Protein AF-A0A7S2JI01-F1 (afdb_monomer)

Secondary structure (DSSP, 8-state):
---------THHHHHHHHHHHH--SEEEEEEEEPPTT----S-EEEEEEEEEETTEEEEEEEEEEEEEETTEEEEEEEEE-HHHHTSBTTBSSPSPTTSHHHHHHHHHHTT-

Structure (mmCIF, N/CA/C/O backbone):
data_AF-A0A7S2JI01-F1
#
_entry.id   AF-A0A7S2JI01-F1
#
loop_
_atom_site.group_PDB
_atom_site.id
_atom_site.type_symbol
_atom_site.label_atom_id
_atom_site.label_alt_id
_atom_site.label_comp_id
_atom_site.label_asym_id
_atom_site.label_entity_id
_atom_site.label_seq_id
_atom_site.pdbx_PDB_ins_code
_atom_site.Cartn_x
_atom_site.Cartn_y
_atom_site.Cartn_z
_atom_site.occupancy
_atom_site.B_iso_or_equiv
_atom_site.auth_seq_id
_atom_site.auth_comp_id
_atom_site.auth_asym_id
_atom_site.auth_atom_id
_atom_site.pdbx_PDB_model_num
ATOM 1 N N . ASP A 1 1 ? -8.045 -4.067 -27.546 1.00 33.22 1 ASP A N 1
ATOM 2 C CA . ASP A 1 1 ? -6.600 -3.954 -27.319 1.00 33.22 1 ASP A CA 1
ATOM 3 C C . ASP A 1 1 ? -6.378 -3.472 -25.892 1.00 33.22 1 ASP A C 1
ATOM 5 O O . ASP A 1 1 ? -7.057 -2.543 -25.462 1.00 33.22 1 ASP A O 1
ATOM 9 N N . ASN A 1 2 ? -5.616 -4.236 -25.116 1.00 28.75 2 ASN A N 1
ATOM 10 C CA . ASN A 1 2 ? -5.699 -4.315 -23.655 1.00 28.75 2 ASN A CA 1
ATOM 11 C C . ASN A 1 2 ? -5.117 -3.075 -22.964 1.00 28.75 2 ASN A C 1
ATOM 13 O O . ASN A 1 2 ? -3.906 -2.953 -22.785 1.00 28.75 2 ASN A O 1
ATOM 17 N N . SER A 1 3 ? -5.992 -2.182 -22.500 1.00 29.72 3 SER A N 1
ATOM 18 C CA . SER A 1 3 ? -5.621 -1.085 -21.611 1.00 29.72 3 SER A CA 1
ATOM 19 C C . SER A 1 3 ? -5.123 -1.657 -20.278 1.00 29.72 3 SER A C 1
ATOM 21 O O . SER A 1 3 ? -5.931 -2.000 -19.410 1.00 29.72 3 SER A O 1
ATOM 23 N N . LYS A 1 4 ? -3.800 -1.762 -20.100 1.00 37.03 4 LYS A N 1
ATOM 24 C CA . LYS A 1 4 ? -3.172 -1.921 -18.781 1.00 37.03 4 LYS A CA 1
ATOM 25 C C . LYS A 1 4 ? -3.712 -0.805 -17.883 1.00 37.03 4 LYS A C 1
ATOM 27 O O . LYS A 1 4 ? -3.371 0.363 -18.060 1.00 37.03 4 LYS A O 1
ATOM 32 N N . LYS A 1 5 ? -4.623 -1.140 -16.966 1.00 38.56 5 LYS A N 1
ATOM 33 C CA . LYS A 1 5 ? -5.126 -0.205 -15.958 1.00 38.56 5 LYS A CA 1
ATOM 34 C C . LYS A 1 5 ? -3.962 0.115 -15.032 1.00 38.56 5 LYS A C 1
ATOM 36 O O . LYS A 1 5 ? -3.688 -0.629 -14.100 1.00 38.56 5 LYS A O 1
ATOM 41 N N . TYR A 1 6 ? -3.281 1.224 -15.296 1.00 45.19 6 TYR A N 1
ATOM 42 C CA . TYR A 1 6 ? -2.318 1.785 -14.363 1.00 45.19 6 TYR A CA 1
ATOM 43 C C . TYR A 1 6 ? -2.980 1.911 -12.986 1.00 45.19 6 TY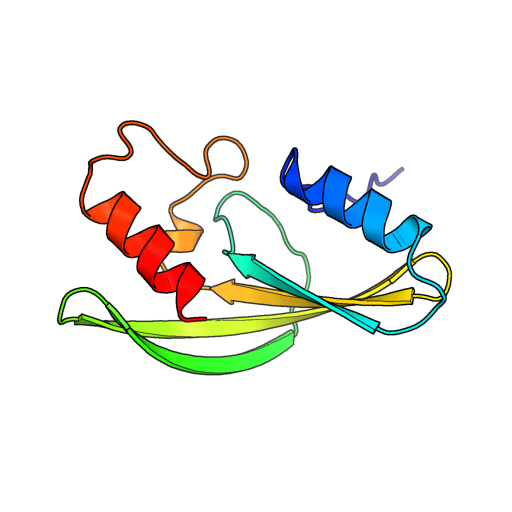R A C 1
ATOM 45 O O . TYR A 1 6 ? -4.120 2.386 -12.857 1.00 45.19 6 TYR A O 1
ATOM 53 N N . ILE A 1 7 ? -2.265 1.482 -11.948 1.00 52.47 7 ILE A N 1
ATOM 54 C CA . ILE A 1 7 ? -2.638 1.664 -10.545 1.00 52.47 7 ILE A CA 1
ATOM 55 C C . ILE A 1 7 ? -2.453 3.156 -10.212 1.00 52.47 7 ILE A C 1
ATOM 57 O O . ILE A 1 7 ? -1.589 3.561 -9.457 1.00 52.47 7 ILE A O 1
ATOM 61 N N . SER A 1 8 ? -3.243 4.022 -10.845 1.00 48.69 8 SER A N 1
ATOM 62 C CA . SER A 1 8 ? -3.288 5.451 -10.549 1.00 48.69 8 SER A CA 1
ATOM 63 C C . SER A 1 8 ? -4.317 5.661 -9.444 1.00 48.69 8 SER A C 1
ATOM 65 O O . SER A 1 8 ? -5.526 5.617 -9.697 1.00 48.69 8 SER A O 1
ATOM 67 N N . ALA A 1 9 ? -3.855 5.808 -8.204 1.00 50.66 9 ALA A N 1
ATOM 68 C CA . ALA A 1 9 ? -4.678 6.104 -7.031 1.00 50.66 9 ALA A CA 1
ATOM 69 C C . ALA A 1 9 ? -5.003 7.613 -6.937 1.00 50.66 9 ALA A C 1
ATOM 71 O O . ALA A 1 9 ? -4.711 8.282 -5.947 1.00 50.66 9 ALA A O 1
ATOM 72 N N . GLY A 1 10 ? -5.584 8.189 -7.995 1.00 60.22 10 GLY A N 1
ATOM 73 C CA . GLY A 1 10 ? -6.041 9.583 -7.989 1.00 60.22 10 GLY A CA 1
ATOM 74 C C . GLY A 1 10 ? -4.898 10.608 -7.921 1.00 60.22 10 GLY A C 1
ATOM 75 O O . GLY A 1 10 ? -3.970 10.555 -8.724 1.00 60.22 10 GLY A O 1
ATOM 76 N N . GLY A 1 11 ? -4.981 11.576 -6.998 1.00 56.81 11 GLY A N 1
ATOM 77 C CA . GLY A 1 11 ? -4.017 12.684 -6.886 1.00 56.81 11 GLY A CA 1
ATOM 78 C C . GLY A 1 11 ? -2.574 12.238 -6.626 1.00 56.81 11 GLY A C 1
ATOM 79 O O . GLY A 1 11 ? -1.657 12.827 -7.188 1.00 56.81 11 GLY A O 1
ATOM 80 N N . LEU A 1 12 ? -2.379 11.155 -5.868 1.00 65.38 12 LEU A N 1
ATOM 81 C CA . LEU A 1 12 ? -1.054 10.572 -5.625 1.00 65.38 12 LEU A CA 1
ATOM 82 C C . LEU A 1 12 ? -0.441 9.990 -6.901 1.00 65.38 12 LEU A C 1
ATOM 84 O O . LEU A 1 12 ? 0.739 10.199 -7.142 1.00 65.38 12 LEU A O 1
ATOM 88 N N . GLY A 1 13 ? -1.248 9.360 -7.763 1.00 66.06 13 GLY A N 1
ATOM 89 C CA . GLY A 1 13 ? -0.773 8.881 -9.064 1.00 66.06 13 GLY A CA 1
ATOM 90 C C . GLY A 1 13 ? -0.286 10.020 -9.964 1.00 66.06 13 GLY A C 1
ATOM 91 O O . GLY A 1 13 ? 0.695 9.864 -10.672 1.00 66.06 13 GLY A O 1
ATOM 92 N N . LYS A 1 14 ? -0.908 11.205 -9.885 1.00 69.69 14 LYS A N 1
ATOM 93 C CA . LYS A 1 14 ? -0.445 12.383 -10.639 1.00 69.69 14 LYS A CA 1
ATOM 94 C C . LYS A 1 14 ? 0.875 12.947 -10.115 1.00 69.69 14 LYS A C 1
ATOM 96 O O . LYS A 1 14 ? 1.695 13.382 -10.918 1.00 69.69 14 LYS A O 1
ATOM 101 N N . VAL A 1 15 ? 1.056 12.968 -8.791 1.00 73.31 15 VAL A N 1
ATOM 102 C CA . VAL A 1 15 ? 2.325 13.371 -8.162 1.00 73.31 15 VAL A CA 1
ATOM 103 C C . VAL A 1 15 ? 3.415 12.381 -8.543 1.00 73.31 15 VAL A C 1
ATOM 105 O O . VAL A 1 15 ? 4.496 12.788 -8.941 1.00 73.31 15 VAL A O 1
ATOM 108 N N . GLU A 1 16 ? 3.104 11.091 -8.514 1.00 71.88 16 GLU A N 1
ATOM 109 C CA . GLU A 1 16 ? 4.010 10.041 -8.951 1.00 71.88 16 GLU A CA 1
ATOM 110 C C . GLU A 1 16 ? 4.414 10.199 -10.427 1.00 71.88 16 GLU A C 1
ATOM 112 O O . GLU A 1 16 ? 5.600 10.224 -10.743 1.00 71.88 16 GLU A O 1
ATOM 117 N N . ASP A 1 17 ? 3.446 10.407 -11.325 1.00 73.38 17 ASP A N 1
ATOM 118 C CA . ASP A 1 17 ? 3.690 10.657 -12.751 1.00 73.38 17 ASP A CA 1
ATOM 119 C C . ASP A 1 17 ? 4.511 11.936 -12.987 1.00 73.38 17 ASP A C 1
ATOM 121 O O . ASP A 1 17 ? 5.208 12.067 -13.996 1.00 73.38 17 ASP A O 1
ATOM 125 N N . GLN A 1 18 ? 4.394 12.930 -12.104 1.00 77.50 18 GLN A N 1
ATOM 126 C CA . GLN A 1 18 ? 5.227 14.130 -12.142 1.00 77.50 18 GLN A CA 1
ATOM 127 C C . GLN A 1 18 ? 6.648 13.82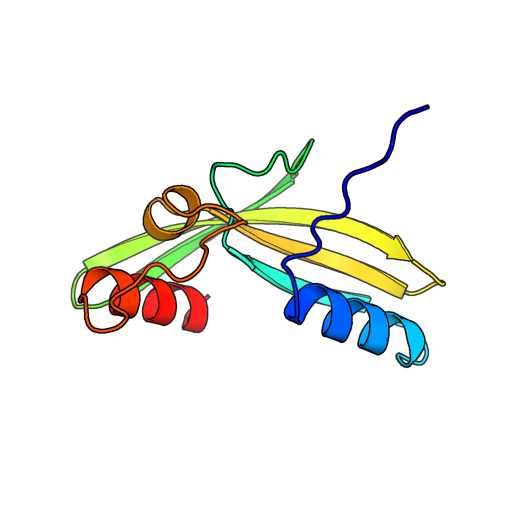6 -11.659 1.00 77.50 18 GLN A C 1
ATOM 129 O O . GLN A 1 18 ? 7.599 14.169 -12.357 1.00 77.50 18 GLN A O 1
ATOM 134 N N . MET A 1 19 ? 6.800 13.121 -10.534 1.00 77.12 19 MET A N 1
ATOM 135 C CA . MET A 1 19 ? 8.106 12.698 -10.028 1.00 77.12 19 MET A CA 1
ATOM 136 C C . MET A 1 19 ? 8.842 11.862 -11.073 1.00 77.12 19 MET A C 1
ATOM 138 O O . MET A 1 19 ? 9.991 12.149 -11.364 1.00 77.12 19 MET A O 1
ATOM 142 N N . LEU A 1 20 ? 8.174 10.914 -11.732 1.00 73.44 20 LEU A N 1
ATOM 143 C CA . LEU A 1 20 ? 8.758 10.114 -12.814 1.00 73.44 20 LEU A CA 1
ATOM 144 C C . LEU A 1 20 ? 9.175 10.936 -14.046 1.00 73.44 20 LEU A C 1
ATOM 146 O O . LEU A 1 20 ? 10.006 10.484 -14.825 1.00 73.44 20 LEU A O 1
ATOM 150 N N . ARG A 1 21 ? 8.604 12.123 -14.273 1.00 74.62 21 ARG A N 1
ATOM 151 C CA . ARG A 1 21 ? 9.012 13.005 -15.381 1.00 74.62 21 ARG A CA 1
ATOM 152 C C . ARG A 1 21 ? 10.187 13.903 -15.019 1.00 74.62 21 ARG A C 1
ATOM 154 O O . ARG A 1 21 ? 10.982 14.230 -15.892 1.00 74.62 21 ARG A O 1
ATOM 161 N N . GLU A 1 22 ? 10.266 14.315 -13.760 1.00 80.62 22 GLU A N 1
ATOM 162 C CA . GLU A 1 22 ? 11.283 15.248 -13.270 1.00 80.62 22 GLU A CA 1
ATOM 163 C C . GLU A 1 22 ? 12.497 14.533 -12.653 1.00 80.62 22 GLU A C 1
ATOM 165 O O . GLU A 1 22 ? 13.544 15.154 -12.475 1.00 80.62 22 GLU A O 1
ATOM 170 N N . HIS A 1 23 ? 12.392 13.236 -12.337 1.00 73.25 23 HIS A N 1
ATOM 171 C CA . HIS A 1 23 ? 13.475 12.498 -11.696 1.00 73.25 23 HIS A CA 1
ATOM 172 C C . HIS A 1 23 ? 14.626 12.245 -12.686 1.00 73.25 23 HIS A C 1
ATOM 174 O O . HIS A 1 23 ? 14.417 11.637 -13.738 1.00 73.25 23 HIS A O 1
ATOM 180 N N . PRO A 1 24 ? 15.864 12.641 -12.354 1.00 61.84 24 PRO A N 1
ATOM 181 C CA . PRO A 1 24 ? 16.973 12.719 -13.304 1.00 61.84 24 PRO A CA 1
ATOM 182 C C . PRO A 1 24 ? 17.647 11.370 -13.638 1.00 61.84 24 PRO A C 1
ATOM 184 O O . PRO A 1 24 ? 18.816 11.390 -13.994 1.00 61.84 24 PRO A O 1
ATOM 187 N N . GLN A 1 25 ? 16.924 10.235 -13.594 1.00 74.94 25 GLN A N 1
ATOM 188 C CA . GLN A 1 25 ? 17.375 8.816 -13.586 1.00 74.94 25 GLN A CA 1
ATOM 189 C C . GLN A 1 25 ? 17.438 8.196 -12.176 1.00 74.94 25 GLN A C 1
ATOM 191 O O . GLN A 1 25 ? 17.654 8.900 -11.190 1.00 74.94 25 GLN A O 1
ATOM 196 N N . GLY A 1 26 ? 17.216 6.878 -12.071 1.00 81.38 26 GLY A N 1
ATOM 197 C CA . GLY A 1 26 ? 17.342 6.120 -10.817 1.00 81.38 26 GLY A CA 1
ATOM 198 C C . GLY A 1 26 ? 16.218 5.114 -10.556 1.00 81.38 26 GLY A C 1
ATOM 199 O O . GLY A 1 26 ? 15.519 4.684 -11.474 1.00 81.38 26 GLY A O 1
ATOM 200 N N . THR A 1 27 ? 16.059 4.746 -9.283 1.00 85.75 27 THR A N 1
ATOM 201 C CA . THR A 1 27 ? 14.987 3.863 -8.803 1.00 85.75 27 THR A CA 1
ATOM 202 C C . THR A 1 27 ? 14.011 4.654 -7.935 1.00 85.75 27 THR A C 1
ATOM 204 O O . THR A 1 27 ? 14.412 5.214 -6.917 1.00 85.75 27 THR A O 1
ATOM 207 N N . LEU A 1 28 ? 12.732 4.665 -8.308 1.00 85.62 28 LEU A N 1
ATOM 208 C CA . LEU A 1 28 ? 11.629 5.177 -7.502 1.00 85.62 28 LEU A CA 1
ATOM 209 C C . LEU A 1 28 ? 10.941 4.012 -6.779 1.00 85.62 28 LEU A C 1
ATOM 211 O O . LEU A 1 28 ? 10.304 3.167 -7.406 1.00 85.62 28 LEU A O 1
ATOM 215 N N . SER A 1 29 ? 11.060 3.995 -5.456 1.00 88.44 29 SER A N 1
ATOM 216 C CA . SER A 1 29 ? 10.431 3.006 -4.576 1.00 88.44 29 SER A CA 1
ATOM 217 C C . SER A 1 29 ? 9.178 3.589 -3.928 1.00 88.44 29 SER A C 1
ATOM 219 O O . SER A 1 29 ? 9.232 4.681 -3.366 1.00 88.44 29 SER A O 1
ATOM 221 N N . LEU A 1 30 ? 8.055 2.872 -3.991 1.00 87.81 30 LEU A N 1
ATOM 222 C CA . LEU A 1 30 ? 6.749 3.350 -3.532 1.00 87.81 30 LEU A CA 1
ATOM 223 C C . LEU A 1 30 ? 6.067 2.298 -2.664 1.00 87.81 30 LEU A C 1
ATOM 225 O O . LEU A 1 30 ? 5.840 1.182 -3.121 1.00 87.81 30 LEU A O 1
ATOM 229 N N . ALA A 1 31 ? 5.693 2.664 -1.440 1.00 90.75 31 ALA A N 1
ATOM 230 C CA . ALA A 1 31 ? 4.881 1.823 -0.565 1.00 90.75 31 ALA A CA 1
ATOM 231 C C . ALA A 1 31 ? 3.399 2.209 -0.676 1.00 90.75 31 ALA A C 1
ATOM 233 O O . ALA A 1 31 ? 3.045 3.384 -0.547 1.00 90.75 31 ALA A O 1
ATOM 234 N N . HIS A 1 32 ? 2.523 1.234 -0.922 1.00 91.06 32 HIS A N 1
ATOM 235 C CA . HIS A 1 32 ? 1.106 1.492 -1.178 1.00 91.06 32 HIS A CA 1
ATOM 236 C C . HIS A 1 32 ? 0.190 0.416 -0.567 1.00 91.06 32 HIS A C 1
ATOM 238 O O . HIS A 1 32 ? 0.412 -0.772 -0.805 1.00 91.06 32 HIS A O 1
ATOM 244 N N . PRO A 1 33 ? -0.887 0.794 0.148 1.00 93.62 33 PRO A N 1
ATOM 245 C CA . PRO A 1 33 ? -1.882 -0.145 0.668 1.00 93.62 33 PRO A CA 1
ATOM 246 C C . PRO A 1 33 ? -2.600 -0.910 -0.448 1.00 93.62 33 PRO A C 1
ATOM 248 O O . PRO A 1 33 ? -3.073 -0.311 -1.412 1.00 93.62 33 PRO A O 1
ATOM 251 N N . MET A 1 34 ? -2.736 -2.227 -0.333 1.00 94.44 34 MET A N 1
ATOM 252 C CA . MET A 1 34 ? -3.541 -3.004 -1.275 1.00 94.44 34 MET A CA 1
ATOM 253 C C . MET A 1 34 ? -5.027 -2.753 -1.037 1.00 94.44 34 MET A C 1
ATOM 255 O O . MET A 1 34 ? -5.535 -3.001 0.052 1.00 94.44 34 MET A O 1
ATOM 259 N N . PHE A 1 35 ? -5.734 -2.292 -2.066 1.00 93.38 35 PHE A N 1
ATOM 260 C CA . PHE A 1 35 ? -7.190 -2.151 -2.038 1.00 93.38 35 PHE A CA 1
ATOM 261 C C . PHE A 1 35 ? -7.849 -3.405 -2.611 1.00 93.38 35 PHE A C 1
ATOM 263 O O . PHE A 1 35 ? -7.407 -3.923 -3.634 1.00 93.38 35 PHE A O 1
ATOM 270 N N . GLY A 1 36 ? -8.917 -3.890 -1.975 1.00 91.25 36 GLY A N 1
ATOM 271 C CA . GLY A 1 36 ? -9.517 -5.183 -2.324 1.00 91.25 36 GLY A CA 1
ATOM 272 C C . GLY A 1 36 ? -10.281 -5.200 -3.646 1.00 91.25 36 GLY A C 1
AT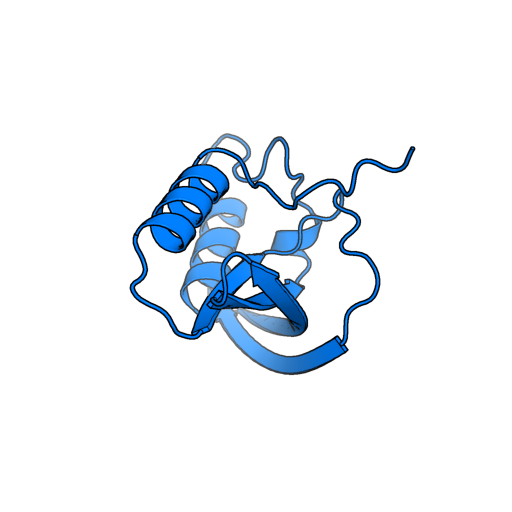OM 273 O O . GLY A 1 36 ? -10.614 -6.272 -4.138 1.00 91.25 36 GLY A O 1
ATOM 274 N N . ASP A 1 37 ? -10.564 -4.036 -4.238 1.00 91.50 37 ASP A N 1
ATOM 275 C CA . ASP A 1 37 ? -11.238 -3.906 -5.537 1.00 91.50 37 ASP A CA 1
ATOM 276 C C . ASP A 1 37 ? -10.271 -3.684 -6.716 1.00 91.50 37 ASP A C 1
ATOM 278 O O . ASP A 1 37 ? -10.712 -3.373 -7.829 1.00 91.50 37 ASP A O 1
ATOM 282 N N . VAL A 1 38 ? -8.961 -3.813 -6.487 1.00 88.94 38 VAL A N 1
ATOM 283 C CA . VAL A 1 38 ? -7.923 -3.625 -7.504 1.00 88.94 38 VAL A CA 1
ATOM 284 C C . VAL A 1 38 ? -7.274 -4.961 -7.840 1.00 88.94 38 VAL A C 1
ATOM 286 O O . VAL A 1 38 ? -6.769 -5.663 -6.971 1.00 88.94 38 VAL A O 1
ATOM 289 N N . ASP A 1 39 ? -7.251 -5.276 -9.131 1.00 90.00 39 ASP A N 1
ATOM 290 C CA . ASP A 1 39 ? -6.416 -6.343 -9.668 1.00 90.00 39 ASP A CA 1
ATOM 291 C C . ASP A 1 39 ? -4.999 -5.799 -9.890 1.00 90.00 39 ASP A C 1
ATOM 293 O O . ASP A 1 39 ? -4.785 -4.916 -10.728 1.00 90.00 39 ASP A O 1
ATOM 297 N N . TYR A 1 40 ? -4.057 -6.293 -9.091 1.00 86.81 40 TYR A N 1
ATOM 298 C CA . TYR A 1 40 ? -2.644 -5.924 -9.151 1.00 86.81 40 TYR A CA 1
ATOM 299 C C . TYR A 1 40 ? -1.838 -6.821 -10.106 1.00 86.81 40 TYR A C 1
ATOM 301 O O . TYR A 1 40 ? -0.665 -6.542 -10.344 1.00 86.81 40 TYR A O 1
ATOM 309 N N . GLY A 1 41 ? -2.454 -7.851 -10.697 1.00 87.94 41 GLY A N 1
ATOM 310 C CA . GLY A 1 41 ? -1.763 -8.834 -11.525 1.00 87.94 41 GLY A CA 1
ATOM 311 C C . GLY A 1 41 ? -0.881 -9.793 -10.708 1.00 87.94 41 GLY A C 1
ATOM 312 O O . GLY A 1 41 ? -1.123 -9.989 -9.516 1.00 87.94 41 GLY A O 1
ATOM 313 N N . PRO A 1 42 ? 0.112 -10.443 -11.344 1.00 88.38 42 PRO A N 1
ATOM 314 C CA . PRO A 1 42 ? 1.045 -11.322 -10.648 1.00 88.38 42 PRO A CA 1
ATOM 315 C C . PRO A 1 42 ? 1.957 -10.512 -9.722 1.00 88.38 42 PRO A C 1
ATOM 317 O O . PRO A 1 42 ? 2.502 -9.485 -10.125 1.00 88.38 42 PRO A O 1
ATOM 320 N N . LEU A 1 43 ? 2.113 -10.998 -8.494 1.00 90.81 43 LEU A N 1
ATOM 321 C CA . LEU A 1 43 ? 2.857 -10.345 -7.427 1.00 90.81 43 LEU A CA 1
ATOM 322 C C . LEU A 1 43 ? 3.906 -11.294 -6.857 1.00 90.81 43 LEU A C 1
ATOM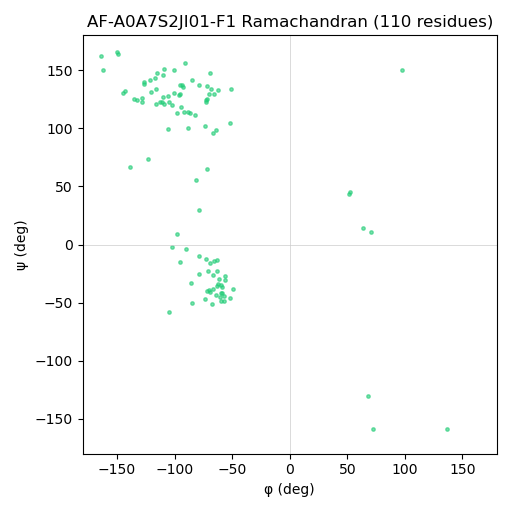 324 O O . LEU A 1 43 ? 3.599 -12.460 -6.608 1.00 90.81 43 LEU A O 1
ATOM 328 N N . ASP A 1 44 ? 5.099 -10.768 -6.597 1.00 95.25 44 ASP A N 1
ATOM 329 C CA . ASP A 1 44 ? 6.160 -11.502 -5.913 1.00 95.25 44 ASP A CA 1
ATOM 330 C C . ASP A 1 44 ? 6.086 -11.227 -4.408 1.00 95.25 44 ASP A C 1
ATOM 332 O O . ASP A 1 44 ? 5.910 -10.083 -3.986 1.00 95.25 44 ASP A O 1
ATOM 336 N N . GLU A 1 45 ? 6.213 -12.257 -3.573 1.00 96.44 45 GLU A N 1
ATOM 337 C CA . GLU A 1 45 ? 6.335 -12.064 -2.124 1.00 96.44 45 GLU A CA 1
ATOM 338 C C . GLU A 1 45 ? 7.698 -11.444 -1.799 1.00 96.44 45 GLU A C 1
ATOM 340 O O . GLU A 1 45 ? 8.736 -11.927 -2.252 1.00 96.44 45 GLU A O 1
ATOM 345 N N . PHE A 1 46 ? 7.697 -10.361 -1.018 1.00 96.75 46 PHE A N 1
ATOM 346 C CA . PHE A 1 46 ? 8.917 -9.657 -0.630 1.00 96.75 46 PHE A CA 1
ATOM 347 C C . PHE A 1 46 ? 9.293 -9.948 0.822 1.00 96.75 46 PHE A C 1
ATOM 349 O O . PHE A 1 46 ? 10.384 -10.449 1.089 1.00 96.75 46 PHE A O 1
ATOM 356 N N . MET A 1 47 ? 8.394 -9.644 1.762 1.00 97.25 47 MET A N 1
ATOM 357 C CA . MET A 1 47 ? 8.592 -9.924 3.184 1.00 97.25 47 MET A CA 1
ATOM 358 C C . MET A 1 47 ? 7.284 -9.836 3.967 1.00 97.25 47 MET A C 1
ATOM 360 O O . MET A 1 47 ? 6.354 -9.153 3.547 1.00 97.25 47 MET A O 1
ATOM 364 N N . ASP A 1 48 ? 7.280 -10.419 5.163 1.00 97.25 48 ASP A N 1
ATOM 365 C CA . ASP A 1 48 ? 6.221 -10.258 6.157 1.00 97.25 48 ASP A CA 1
ATOM 366 C C . ASP A 1 48 ? 6.805 -9.593 7.410 1.00 97.25 48 ASP A C 1
ATOM 368 O O . ASP A 1 48 ? 7.947 -9.865 7.793 1.00 97.25 48 ASP A O 1
ATOM 372 N N . PHE A 1 49 ? 6.033 -8.721 8.059 1.00 95.44 49 PHE A N 1
ATOM 373 C CA . PHE A 1 49 ? 6.442 -8.080 9.309 1.00 95.44 49 PHE A CA 1
ATOM 374 C C . PHE A 1 49 ? 5.256 -7.745 10.217 1.00 95.44 49 PHE A C 1
ATOM 376 O O . PHE A 1 49 ? 4.092 -7.790 9.814 1.00 95.44 49 PHE A O 1
ATOM 383 N N . GLU A 1 50 ? 5.566 -7.440 11.474 1.00 96.38 50 GLU A N 1
ATOM 384 C CA . GLU A 1 50 ? 4.588 -7.201 12.533 1.00 96.38 50 GLU A CA 1
ATOM 385 C C . GLU A 1 50 ? 4.692 -5.757 13.029 1.00 96.38 50 GLU A C 1
ATOM 387 O O . GLU A 1 50 ? 5.784 -5.247 13.281 1.00 96.38 50 GLU A O 1
ATOM 392 N N . ILE A 1 51 ? 3.545 -5.092 13.168 1.00 93.88 51 ILE A N 1
ATOM 393 C CA . ILE A 1 51 ? 3.438 -3.705 13.632 1.00 93.88 51 ILE A CA 1
ATOM 394 C C . ILE A 1 51 ? 2.455 -3.648 14.796 1.00 93.88 51 ILE A C 1
ATOM 396 O O . ILE A 1 51 ? 1.391 -4.262 14.748 1.00 93.88 51 ILE A O 1
ATOM 400 N N . PHE A 1 52 ? 2.761 -2.853 15.820 1.00 93.69 52 PHE A N 1
ATOM 401 C CA . PHE A 1 52 ? 1.817 -2.558 16.895 1.00 93.69 52 PHE A CA 1
ATOM 402 C C . PHE A 1 52 ? 1.048 -1.262 16.622 1.00 93.69 52 PHE A C 1
ATOM 404 O O . PHE A 1 52 ? 1.615 -0.173 16.558 1.00 93.69 52 PHE A O 1
ATOM 411 N N . VAL A 1 53 ? -0.276 -1.361 16.508 1.00 92.56 53 VAL A N 1
ATOM 412 C CA . VAL A 1 53 ? -1.179 -0.215 16.344 1.00 92.56 53 VAL A CA 1
ATOM 413 C C . VAL A 1 53 ? -2.280 -0.309 17.386 1.00 92.56 53 VAL A C 1
ATOM 415 O O . VAL A 1 53 ? -2.980 -1.313 17.468 1.00 92.56 53 VAL A O 1
ATOM 418 N N . ASP A 1 54 ? -2.461 0.754 18.175 1.00 90.69 54 ASP A N 1
ATOM 419 C CA . ASP A 1 54 ? -3.557 0.853 19.152 1.00 90.69 54 ASP A CA 1
ATOM 420 C C . ASP A 1 54 ? -3.628 -0.363 20.104 1.00 90.69 54 ASP A C 1
ATOM 422 O O . ASP A 1 54 ? -4.678 -0.971 20.317 1.00 90.69 54 ASP A O 1
ATOM 426 N N . GLY A 1 55 ? -2.459 -0.766 20.619 1.00 91.88 55 GLY A N 1
ATOM 427 C CA . GLY A 1 55 ? -2.311 -1.891 21.547 1.00 91.88 55 GLY A CA 1
ATOM 428 C C . GLY A 1 55 ? -2.527 -3.277 20.930 1.00 91.88 55 GLY A C 1
ATOM 429 O O . GLY A 1 55 ? -2.630 -4.252 21.673 1.00 91.88 55 GLY A O 1
ATOM 430 N N . LYS A 1 56 ? -2.613 -3.385 19.599 1.00 93.62 56 LYS A N 1
ATOM 431 C CA . LYS A 1 56 ? -2.782 -4.651 18.880 1.00 93.62 56 LYS A CA 1
ATOM 432 C C . LYS A 1 56 ? -1.647 -4.888 17.901 1.00 93.62 56 LYS A C 1
ATOM 434 O O . LYS A 1 56 ? -1.204 -3.960 17.231 1.00 93.62 56 LYS A O 1
ATOM 439 N N . GLU A 1 57 ? -1.224 -6.139 17.807 1.00 96.19 57 GLU A N 1
ATOM 440 C CA . GLU A 1 57 ? -0.287 -6.597 16.788 1.00 96.19 57 GLU A CA 1
ATOM 441 C C . GLU A 1 57 ? -1.016 -6.807 15.455 1.00 96.19 57 GLU A C 1
ATOM 443 O O . GLU A 1 57 ? -2.123 -7.353 15.408 1.00 96.19 57 GLU A O 1
ATOM 448 N N . HIS A 1 58 ? -0.388 -6.361 14.376 1.00 95.81 58 HIS A N 1
ATOM 449 C CA . HIS A 1 58 ? -0.883 -6.428 13.012 1.00 95.81 58 HIS A CA 1
ATOM 450 C C . HIS A 1 58 ? 0.186 -7.055 12.121 1.00 95.81 58 HIS A C 1
ATOM 452 O O . HIS A 1 58 ? 1.298 -6.538 12.037 1.00 95.81 58 HIS A O 1
ATOM 458 N N . LYS A 1 59 ? -0.161 -8.151 11.439 1.00 97.50 59 LYS A N 1
ATOM 459 C CA . LYS A 1 59 ? 0.736 -8.841 10.503 1.00 97.50 59 LYS A CA 1
ATOM 460 C C . LYS A 1 59 ? 0.521 -8.293 9.100 1.00 97.50 59 LYS A C 1
ATOM 462 O O . LYS A 1 59 ? -0.563 -8.462 8.544 1.00 97.50 59 LYS A O 1
ATOM 467 N N . VAL A 1 60 ? 1.528 -7.630 8.548 1.00 97.50 60 VAL A N 1
ATOM 468 C CA . VAL A 1 60 ? 1.486 -7.044 7.206 1.00 97.50 60 VAL A CA 1
ATOM 469 C C . VAL A 1 60 ? 2.333 -7.900 6.279 1.00 97.50 60 VAL A C 1
ATOM 471 O O . VAL A 1 60 ? 3.500 -8.166 6.567 1.00 97.50 60 VAL A O 1
ATOM 474 N N . LYS A 1 61 ? 1.740 -8.312 5.157 1.00 97.88 61 LYS A N 1
ATOM 475 C CA . LYS A 1 61 ? 2.475 -8.955 4.066 1.00 97.88 61 LYS A CA 1
ATOM 476 C C . LYS A 1 61 ? 2.846 -7.924 3.021 1.00 97.88 61 LYS A C 1
ATOM 478 O O . LYS A 1 61 ? 2.011 -7.094 2.663 1.00 97.88 61 LYS A O 1
ATOM 483 N N . VAL A 1 62 ? 4.066 -7.985 2.512 1.00 97.56 62 VAL A N 1
ATOM 484 C CA . VAL A 1 62 ? 4.549 -7.091 1.462 1.00 97.56 62 VAL A CA 1
ATOM 485 C C . VAL A 1 62 ? 4.770 -7.889 0.201 1.00 97.56 62 VAL A C 1
ATOM 487 O O . VAL A 1 62 ? 5.578 -8.817 0.162 1.00 97.56 62 VAL A O 1
ATOM 490 N N . TYR A 1 63 ? 4.084 -7.466 -0.848 1.00 96.88 63 TYR A N 1
ATOM 491 C CA . TYR A 1 63 ? 4.355 -7.919 -2.198 1.00 96.88 63 TYR A CA 1
ATOM 492 C C . TYR A 1 63 ? 5.177 -6.875 -2.938 1.00 96.88 63 TYR A C 1
ATOM 494 O O . TYR A 1 63 ? 5.043 -5.678 -2.677 1.00 96.88 63 TYR A O 1
ATOM 502 N N . THR A 1 64 ? 6.000 -7.315 -3.880 1.00 94.75 64 THR A N 1
ATOM 503 C CA . THR A 1 64 ? 6.751 -6.432 -4.761 1.00 94.75 64 THR A CA 1
ATOM 504 C C . THR A 1 64 ? 6.319 -6.576 -6.214 1.00 94.75 64 THR A C 1
ATOM 506 O O . THR A 1 64 ? 5.897 -7.643 -6.661 1.00 94.75 64 THR A O 1
ATOM 509 N N . MET A 1 65 ? 6.389 -5.466 -6.944 1.00 91.25 65 MET A N 1
ATOM 510 C CA . MET A 1 65 ? 6.227 -5.428 -8.392 1.00 91.25 65 MET A CA 1
ATOM 511 C C . MET A 1 65 ? 7.154 -4.363 -8.967 1.00 91.25 65 MET A C 1
ATOM 513 O O . MET A 1 65 ? 7.137 -3.206 -8.540 1.00 91.25 65 MET A O 1
ATOM 517 N N . GLU A 1 66 ? 7.917 -4.732 -9.989 1.00 90.44 66 GLU A N 1
ATOM 518 C CA . GLU A 1 66 ? 8.837 -3.822 -10.661 1.00 90.44 66 GLU A CA 1
ATOM 519 C C . GLU A 1 66 ? 8.357 -3.476 -12.073 1.00 90.44 66 GLU A C 1
ATOM 521 O O . GLU A 1 66 ? 7.757 -4.283 -12.783 1.00 90.44 66 GLU A O 1
ATOM 526 N N . SER A 1 67 ? 8.623 -2.247 -12.500 1.00 86.56 67 SER A N 1
ATOM 527 C CA . SER A 1 67 ? 8.421 -1.801 -13.879 1.00 86.56 67 SER A CA 1
ATOM 528 C C . SER A 1 67 ? 9.446 -0.733 -14.237 1.00 86.56 67 SER A C 1
ATOM 530 O O . SER A 1 67 ? 10.060 -0.145 -13.354 1.00 86.56 67 SER A O 1
ATOM 532 N N . GLU A 1 68 ? 9.630 -0.457 -15.521 1.00 85.81 68 GLU A N 1
ATOM 533 C CA . GLU A 1 68 ? 10.487 0.635 -15.978 1.00 85.81 68 GLU A CA 1
ATOM 534 C C . GLU A 1 68 ? 9.662 1.622 -16.803 1.00 85.81 68 GLU A C 1
ATOM 536 O O . GLU A 1 68 ? 8.901 1.226 -17.690 1.00 85.81 68 GLU A O 1
ATOM 541 N N . VAL A 1 69 ? 9.790 2.913 -16.493 1.00 81.56 69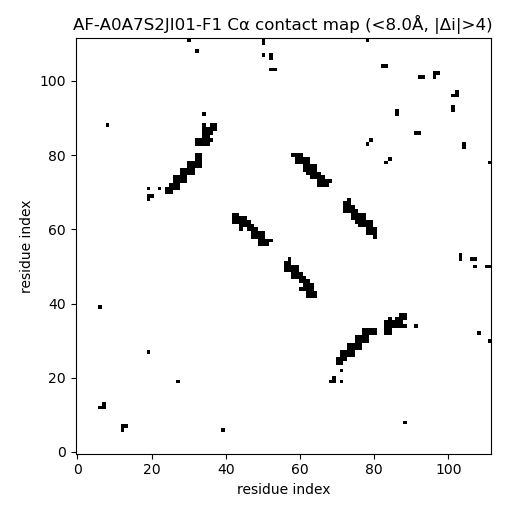 VAL A N 1
ATOM 542 C CA . VAL A 1 69 ? 9.151 4.006 -17.234 1.00 81.56 69 VAL A CA 1
ATOM 543 C C . VAL A 1 69 ? 10.187 5.105 -17.426 1.00 81.56 69 VAL A C 1
ATOM 545 O O . VAL A 1 69 ? 10.762 5.574 -16.453 1.00 81.56 69 VAL A O 1
ATOM 548 N N . ASN A 1 70 ? 10.434 5.524 -18.671 1.00 82.25 70 ASN A N 1
ATOM 549 C CA . ASN A 1 70 ? 11.404 6.580 -19.000 1.00 82.25 70 ASN A CA 1
ATOM 550 C C . ASN A 1 70 ? 12.803 6.364 -18.378 1.00 82.25 70 ASN A C 1
ATOM 552 O O . ASN A 1 70 ? 13.391 7.308 -17.860 1.00 82.25 70 ASN A O 1
ATOM 556 N N . GLN A 1 71 ? 13.336 5.134 -18.423 1.00 84.38 71 GLN A N 1
ATOM 557 C CA . GLN A 1 71 ? 14.638 4.760 -17.830 1.00 84.38 71 GLN A CA 1
ATOM 558 C C . GLN A 1 71 ? 14.703 4.893 -16.295 1.00 84.38 71 GLN A C 1
ATOM 560 O O . GLN A 1 71 ? 15.784 4.863 -15.707 1.00 84.38 71 GLN A O 1
ATOM 565 N N . ILE A 1 72 ? 13.554 5.038 -15.633 1.00 85.06 72 ILE A N 1
ATOM 566 C CA . ILE A 1 72 ? 13.438 5.023 -14.177 1.00 85.06 72 ILE A CA 1
ATOM 567 C C . ILE A 1 72 ? 12.848 3.680 -13.771 1.00 85.06 72 ILE A C 1
ATOM 569 O O . ILE A 1 72 ? 11.743 3.313 -14.190 1.00 85.06 72 ILE A O 1
ATOM 573 N N . LYS A 1 73 ? 13.583 2.954 -12.927 1.00 87.88 73 LYS A N 1
ATOM 574 C CA . LYS A 1 73 ? 13.092 1.725 -12.311 1.00 87.88 73 LYS A CA 1
ATOM 575 C C . LYS A 1 73 ? 12.051 2.098 -11.258 1.00 87.88 73 LYS A C 1
ATOM 577 O O . LYS A 1 73 ? 12.332 2.870 -10.352 1.00 87.88 73 LYS A O 1
ATOM 582 N N . ARG A 1 74 ? 10.850 1.552 -11.356 1.00 86.62 74 ARG A N 1
ATOM 583 C CA . ARG A 1 74 ? 9.742 1.753 -10.420 1.00 86.62 74 ARG A CA 1
ATOM 584 C C . ARG A 1 74 ? 9.526 0.463 -9.647 1.00 86.62 74 ARG A C 1
ATOM 586 O O . ARG A 1 74 ? 9.241 -0.564 -10.258 1.00 86.62 74 ARG A O 1
ATOM 593 N N . VAL A 1 75 ? 9.640 0.527 -8.327 1.00 90.50 75 VAL A N 1
ATOM 594 C CA . VAL A 1 75 ? 9.429 -0.610 -7.423 1.00 90.50 75 VAL A CA 1
ATOM 595 C C . VAL A 1 75 ? 8.232 -0.308 -6.533 1.00 90.50 75 VAL A C 1
ATOM 597 O O . VAL A 1 75 ? 8.222 0.692 -5.816 1.00 90.50 75 VAL A O 1
ATOM 600 N N . TRP A 1 76 ? 7.216 -1.161 -6.594 1.00 91.06 76 TRP A N 1
ATOM 601 C CA . TRP A 1 76 ? 6.056 -1.120 -5.710 1.00 91.06 76 TRP A CA 1
ATOM 602 C C . TRP A 1 76 ? 6.258 -2.065 -4.550 1.00 91.06 76 TRP A C 1
ATOM 604 O O . TRP A 1 76 ? 6.500 -3.238 -4.779 1.00 91.06 76 TRP A O 1
ATOM 614 N N . TYR A 1 77 ? 6.053 -1.571 -3.338 1.00 94.38 77 TYR A N 1
ATOM 615 C CA . TYR A 1 77 ? 5.866 -2.365 -2.134 1.00 94.38 77 TYR A CA 1
ATOM 616 C C . TYR A 1 77 ? 4.386 -2.296 -1.766 1.00 94.38 77 TYR A C 1
ATOM 618 O O . TYR A 1 77 ? 3.889 -1.297 -1.241 1.00 94.38 77 TYR A O 1
ATOM 626 N N . LEU A 1 78 ? 3.650 -3.339 -2.128 1.00 95.50 78 LEU A N 1
ATOM 627 C CA . LEU A 1 78 ? 2.217 -3.440 -1.918 1.00 95.50 78 LEU A CA 1
ATOM 628 C C . LEU A 1 78 ? 1.943 -4.054 -0.549 1.00 95.50 78 LEU A C 1
ATOM 630 O O . LEU A 1 78 ? 2.254 -5.217 -0.298 1.00 95.50 78 LEU A O 1
ATOM 634 N N . LEU A 1 79 ? 1.356 -3.251 0.333 1.00 96.12 79 LEU A N 1
ATOM 635 C CA . LEU A 1 79 ? 1.085 -3.609 1.719 1.00 96.12 79 LEU A CA 1
ATOM 636 C C . LEU A 1 79 ? -0.269 -4.320 1.803 1.00 96.12 79 LEU A C 1
ATOM 638 O O . LEU A 1 79 ? -1.312 -3.704 1.575 1.00 96.12 79 LEU A O 1
ATOM 642 N N . SER A 1 80 ? -0.270 -5.605 2.138 1.00 96.69 80 SER A N 1
ATOM 643 C CA . SER A 1 80 ? -1.471 -6.422 2.292 1.00 96.69 80 SER A CA 1
ATOM 644 C C . SER A 1 80 ? -1.808 -6.614 3.765 1.00 96.69 80 SER A C 1
ATOM 646 O O . SER A 1 80 ? -1.015 -7.144 4.546 1.00 96.69 80 SER A O 1
ATOM 648 N N . HIS A 1 81 ? -2.996 -6.152 4.142 1.00 96.50 81 HIS A N 1
ATOM 649 C CA . HIS A 1 81 ? -3.574 -6.294 5.472 1.00 96.50 81 HIS A CA 1
ATOM 650 C C . HIS A 1 81 ? -5.087 -6.043 5.375 1.00 96.50 81 HIS A C 1
ATOM 652 O O . HIS A 1 81 ? -5.511 -5.219 4.564 1.00 96.50 81 HIS A O 1
ATOM 658 N N . ASP A 1 82 ? -5.899 -6.670 6.230 1.00 94.69 82 ASP A N 1
ATOM 659 C CA . ASP A 1 82 ? -7.370 -6.561 6.194 1.00 94.69 82 ASP A CA 1
ATOM 660 C C . ASP A 1 82 ? -7.862 -5.106 6.190 1.00 94.69 82 ASP A C 1
ATOM 662 O O . ASP A 1 82 ? -8.668 -4.704 5.359 1.00 94.69 82 ASP A O 1
ATOM 666 N N . LEU A 1 83 ? -7.304 -4.260 7.064 1.00 92.62 83 LEU A N 1
ATOM 667 C CA . LEU A 1 83 ? -7.636 -2.827 7.099 1.00 92.62 83 LEU A CA 1
ATOM 668 C C . LEU A 1 83 ? -7.409 -2.099 5.760 1.00 92.62 83 LEU A C 1
ATOM 670 O O . LEU A 1 83 ? -8.065 -1.082 5.522 1.00 92.62 83 LEU A O 1
ATOM 674 N N . PHE A 1 84 ? -6.488 -2.580 4.920 1.00 94.31 84 PHE A N 1
ATOM 675 C CA . PHE A 1 84 ? -6.218 -2.043 3.587 1.00 94.31 84 PHE A CA 1
ATOM 676 C C . PHE A 1 84 ? -7.168 -2.645 2.547 1.00 94.31 84 PHE A C 1
ATOM 678 O O . PHE A 1 84 ? -7.837 -1.899 1.828 1.00 94.31 84 PHE A O 1
ATOM 685 N N . THR A 1 85 ? -7.297 -3.973 2.517 1.00 93.62 85 THR A N 1
ATOM 686 C CA . THR A 1 85 ? -8.064 -4.698 1.491 1.00 93.62 85 THR A CA 1
ATOM 687 C C . THR A 1 85 ? -9.574 -4.512 1.635 1.00 93.62 85 THR A C 1
ATOM 689 O O . THR A 1 85 ? -10.304 -4.577 0.652 1.00 93.62 85 THR A O 1
ATOM 692 N N . GLU A 1 86 ? -10.064 -4.162 2.822 1.00 92.00 86 GLU A N 1
ATOM 693 C CA . GLU A 1 86 ? -11.451 -3.733 3.036 1.00 92.00 86 GLU A CA 1
ATOM 694 C C . GLU A 1 86 ? -11.793 -2.396 2.348 1.00 92.00 86 GLU A C 1
ATOM 696 O O . GLU A 1 86 ? -12.967 -2.012 2.276 1.00 92.00 86 GLU A O 1
ATOM 701 N N . ARG A 1 87 ? -10.789 -1.635 1.889 1.00 88.75 87 ARG A N 1
ATOM 702 C CA . ARG A 1 87 ? -10.982 -0.367 1.176 1.00 88.75 87 ARG A CA 1
ATOM 703 C C . ARG A 1 87 ? -11.056 -0.586 -0.324 1.00 88.75 87 ARG A C 1
ATOM 705 O O . ARG A 1 87 ? -10.519 -1.542 -0.874 1.00 88.75 87 ARG A O 1
ATOM 712 N N . SER A 1 88 ? -11.702 0.375 -0.977 1.00 88.31 88 SER A N 1
ATOM 713 C CA . SER A 1 88 ? -11.782 0.441 -2.431 1.00 88.31 88 SER A CA 1
ATOM 714 C C . SER A 1 88 ? -10.940 1.593 -2.958 1.00 88.31 88 SER A C 1
ATOM 716 O O . SER A 1 88 ? -10.847 2.643 -2.320 1.00 88.31 88 SER A O 1
ATOM 718 N N . LYS A 1 89 ? -10.422 1.4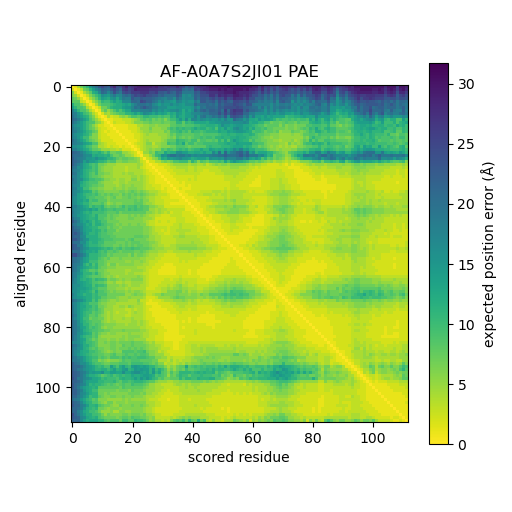65 -4.176 1.00 85.00 89 LYS A N 1
ATOM 719 C CA . LYS A 1 89 ? -9.713 2.533 -4.887 1.00 85.00 89 LYS A CA 1
ATOM 720 C C . LYS A 1 89 ? -10.552 3.803 -5.037 1.00 85.00 89 LYS A C 1
ATOM 722 O O . LYS A 1 89 ? -10.007 4.903 -5.087 1.00 85.00 89 LYS A O 1
ATOM 727 N N . LYS A 1 90 ? -11.879 3.666 -5.133 1.00 83.31 90 LYS A N 1
ATOM 728 C CA . LYS A 1 90 ? -12.811 4.803 -5.248 1.00 83.31 90 LYS A CA 1
ATOM 729 C C . LYS A 1 90 ? -13.079 5.499 -3.915 1.00 83.31 90 LYS A C 1
ATOM 731 O O . LYS A 1 90 ? -13.426 6.676 -3.912 1.00 83.31 90 LYS A O 1
ATOM 736 N N . ALA A 1 91 ? -12.931 4.788 -2.804 1.00 83.31 91 ALA A N 1
ATOM 737 C CA . ALA A 1 91 ? -13.131 5.315 -1.463 1.00 83.31 91 ALA A CA 1
ATOM 738 C C . ALA A 1 91 ? -12.033 4.793 -0.518 1.00 83.31 91 ALA A C 1
ATOM 740 O O . ALA A 1 91 ? -12.337 4.040 0.413 1.00 83.31 91 ALA A O 1
ATOM 741 N N . PRO A 1 92 ? -10.763 5.195 -0.735 1.00 79.88 92 PRO A N 1
ATOM 742 C CA . PRO A 1 92 ? -9.658 4.770 0.124 1.00 79.88 92 PRO A CA 1
ATOM 743 C C . PRO A 1 92 ? -9.807 5.353 1.537 1.00 79.88 92 PRO A C 1
ATOM 745 O O . PRO A 1 92 ? -9.382 4.748 2.518 1.00 79.88 92 PRO A O 1
ATOM 748 N N . TYR A 1 93 ? -10.490 6.500 1.647 1.00 82.19 93 TYR A N 1
ATOM 749 C CA . TYR A 1 93 ? -10.688 7.257 2.883 1.00 82.19 93 TYR A CA 1
ATOM 750 C C . TYR A 1 93 ? -12.189 7.464 3.165 1.00 82.19 93 TYR A C 1
ATOM 752 O O . TYR A 1 93 ? -12.725 8.552 2.939 1.00 82.19 93 TYR A O 1
ATOM 760 N N . PRO A 1 94 ? -12.929 6.426 3.593 1.00 73.56 94 PRO A N 1
ATOM 761 C CA . PRO A 1 94 ? -14.370 6.548 3.758 1.00 73.56 94 PRO A CA 1
ATOM 762 C C . PRO A 1 94 ? -14.732 7.419 4.963 1.00 73.56 94 PRO A C 1
ATOM 764 O O . PRO A 1 94 ? -14.190 7.275 6.060 1.00 73.56 94 PRO A O 1
ATOM 767 N N . SER A 1 95 ? -15.708 8.300 4.757 1.00 76.12 95 SER A N 1
ATOM 768 C CA . 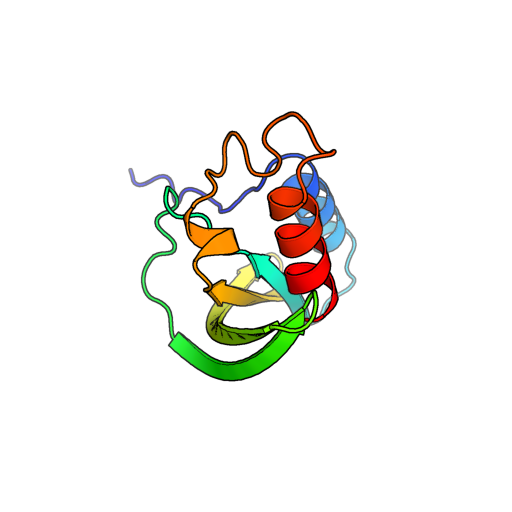SER A 1 95 ? -16.246 9.185 5.790 1.00 76.12 95 SER A CA 1
ATOM 769 C C . SER A 1 95 ? -17.039 8.410 6.862 1.00 76.12 95 SER A C 1
ATOM 771 O O . SER A 1 95 ? -17.695 7.409 6.548 1.00 76.12 95 SER A O 1
ATOM 773 N N . PRO A 1 96 ? -17.041 8.854 8.132 1.00 82.12 96 PRO A N 1
ATOM 774 C CA . PRO A 1 96 ? -16.261 9.961 8.687 1.00 82.12 96 PRO A CA 1
ATOM 775 C C . PRO A 1 96 ? -14.850 9.538 9.118 1.00 82.12 96 PRO A C 1
ATOM 777 O O . PRO A 1 96 ? -14.649 8.482 9.717 1.00 82.12 96 PRO A O 1
ATOM 780 N N . MET A 1 97 ? -13.871 10.414 8.875 1.00 79.62 97 MET A N 1
ATOM 781 C CA . MET A 1 97 ? -12.449 10.225 9.222 1.00 79.62 97 MET A CA 1
ATOM 782 C C . MET A 1 97 ? -12.184 10.119 10.732 1.00 79.62 97 MET A C 1
ATOM 784 O O . MET A 1 97 ? -11.119 9.676 11.141 1.00 79.62 97 MET A O 1
ATOM 788 N N . THR A 1 98 ? -13.170 10.464 11.561 1.00 81.44 98 THR A N 1
ATOM 789 C CA . THR A 1 98 ? -13.113 10.385 13.027 1.00 81.44 98 THR A CA 1
ATOM 790 C C . THR A 1 98 ? -13.319 8.974 13.580 1.00 81.44 98 THR A C 1
ATOM 792 O O . THR A 1 98 ? -13.119 8.743 14.770 1.00 81.44 98 THR A O 1
ATOM 795 N N . LYS A 1 99 ? -13.718 7.998 12.752 1.00 86.62 99 LYS A N 1
ATOM 796 C CA . LYS A 1 99 ? -13.840 6.604 13.199 1.00 86.62 99 LYS A CA 1
ATOM 797 C C . LYS A 1 99 ? -12.462 6.049 13.562 1.00 86.62 99 LYS A C 1
ATOM 799 O O . LYS A 1 99 ? -11.564 6.056 12.727 1.00 86.62 99 LYS A O 1
ATOM 804 N N . ILE A 1 100 ? -12.340 5.446 14.748 1.00 88.00 100 ILE A N 1
ATOM 805 C CA . ILE A 1 100 ? -11.108 4.784 15.227 1.00 88.00 100 ILE A CA 1
ATOM 806 C C . ILE A 1 100 ? -10.532 3.827 14.175 1.00 88.00 100 ILE A C 1
ATOM 808 O O . ILE A 1 100 ? -9.328 3.783 13.965 1.00 88.00 100 ILE A O 1
ATOM 812 N N . ARG A 1 101 ? -11.387 3.098 13.448 1.00 87.75 101 ARG A N 1
ATOM 813 C CA . ARG A 1 101 ? -10.956 2.201 12.362 1.00 87.75 101 ARG A CA 1
ATOM 814 C C . ARG A 1 101 ? -10.187 2.922 11.247 1.00 87.75 101 ARG A C 1
ATOM 816 O O . ARG A 1 101 ? -9.246 2.356 10.707 1.00 87.75 101 ARG A O 1
ATOM 823 N N . ASN A 1 102 ? -10.570 4.151 10.906 1.00 88.06 102 ASN A N 1
ATOM 824 C CA . ASN A 1 102 ? -9.853 4.960 9.921 1.00 88.06 102 ASN A CA 1
ATOM 825 C C . ASN A 1 102 ? -8.515 5.444 10.489 1.00 88.06 102 ASN A C 1
ATOM 827 O O . ASN A 1 102 ? -7.511 5.376 9.794 1.00 88.06 102 ASN A O 1
ATOM 831 N N . LEU A 1 103 ? -8.480 5.846 11.762 1.00 88.56 103 LEU A N 1
ATOM 832 C CA . LEU A 1 103 ? -7.229 6.206 12.434 1.00 88.56 103 LEU A CA 1
ATOM 833 C C . LEU A 1 103 ? -6.255 5.022 12.470 1.00 88.56 103 LEU A C 1
ATOM 835 O O . LEU A 1 103 ? -5.106 5.183 12.085 1.00 88.56 103 LEU A O 1
ATOM 839 N N . ARG A 1 104 ? -6.728 3.815 12.811 1.00 90.88 104 ARG A N 1
ATOM 840 C CA . ARG A 1 104 ? -5.922 2.582 12.763 1.00 90.88 104 ARG A CA 1
ATOM 841 C C . ARG A 1 104 ? -5.377 2.295 11.365 1.00 90.88 104 ARG A C 1
ATOM 843 O O . ARG A 1 104 ? -4.217 1.932 11.250 1.00 90.88 104 ARG A O 1
ATOM 850 N N . TYR A 1 105 ? -6.182 2.491 10.317 1.00 91.44 105 TYR A N 1
ATOM 851 C CA . TYR A 1 105 ? -5.729 2.365 8.926 1.00 91.44 105 TYR A CA 1
ATOM 852 C C . TYR A 1 105 ? -4.540 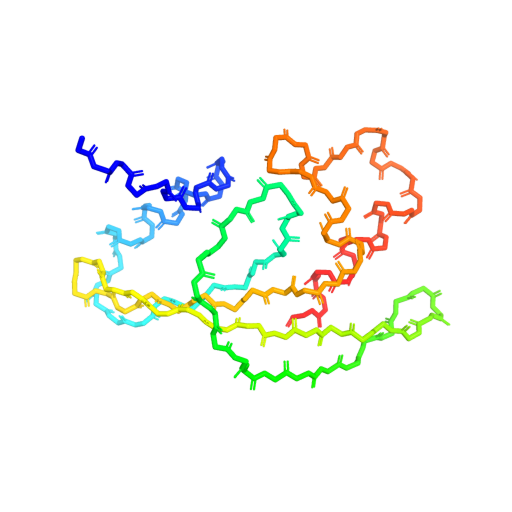3.295 8.623 1.00 91.44 105 TYR A C 1
ATOM 854 O O . TYR A 1 105 ? -3.527 2.831 8.107 1.00 91.44 105 TYR A O 1
ATOM 862 N N . PHE A 1 106 ? -4.626 4.580 8.985 1.00 90.25 106 PHE A N 1
ATOM 863 C CA . PHE A 1 106 ? -3.528 5.529 8.754 1.00 90.25 106 PHE A CA 1
ATOM 864 C C . PHE A 1 106 ? -2.316 5.248 9.640 1.00 90.25 106 PHE A C 1
ATOM 866 O O . PHE A 1 106 ? -1.191 5.309 9.160 1.00 90.25 106 PHE A O 1
ATOM 873 N N . SER A 1 107 ? -2.529 4.906 10.911 1.00 92.00 107 SER A N 1
ATOM 874 C CA . SER A 1 107 ? -1.444 4.542 11.824 1.00 92.00 107 SER A CA 1
ATOM 875 C C . SER A 1 107 ? -0.707 3.283 11.380 1.00 92.00 107 SER A C 1
ATOM 877 O O . SER A 1 107 ? 0.500 3.207 11.584 1.00 92.00 107 SER A O 1
ATOM 879 N N . LEU A 1 108 ? -1.411 2.310 10.793 1.00 92.75 108 LEU A N 1
ATOM 880 C CA . LEU A 1 108 ? -0.791 1.124 10.212 1.00 92.75 108 LEU A CA 1
ATOM 881 C C . LEU A 1 108 ? 0.040 1.505 8.986 1.00 92.75 108 LEU A C 1
ATOM 883 O O . LEU A 1 108 ? 1.215 1.167 8.931 1.00 92.75 108 LEU A O 1
ATOM 887 N N . TRP A 1 109 ? -0.541 2.256 8.045 1.00 91.50 109 TRP A N 1
ATOM 888 C CA . TRP A 1 109 ? 0.163 2.670 6.829 1.00 91.50 109 TRP A CA 1
ATOM 889 C C . TRP A 1 109 ? 1.412 3.510 7.129 1.00 91.50 109 TRP A C 1
ATOM 891 O O . TRP A 1 109 ? 2.455 3.261 6.546 1.00 91.50 109 TRP A O 1
ATOM 901 N N . ASN A 1 110 ? 1.349 4.443 8.081 1.00 88.88 110 ASN A N 1
ATOM 902 C CA . ASN A 1 110 ? 2.484 5.305 8.435 1.00 88.88 110 ASN A CA 1
ATOM 903 C C . ASN A 1 110 ? 3.646 4.581 9.140 1.00 88.88 110 ASN A C 1
ATOM 905 O O . ASN A 1 110 ? 4.711 5.172 9.293 1.00 88.88 110 ASN A O 1
ATOM 909 N N . GLN A 1 111 ? 3.422 3.368 9.648 1.00 89.31 111 GLN A N 1
ATOM 910 C CA . GLN A 1 111 ? 4.439 2.560 10.333 1.00 89.31 111 GLN A CA 1
ATOM 911 C C . GLN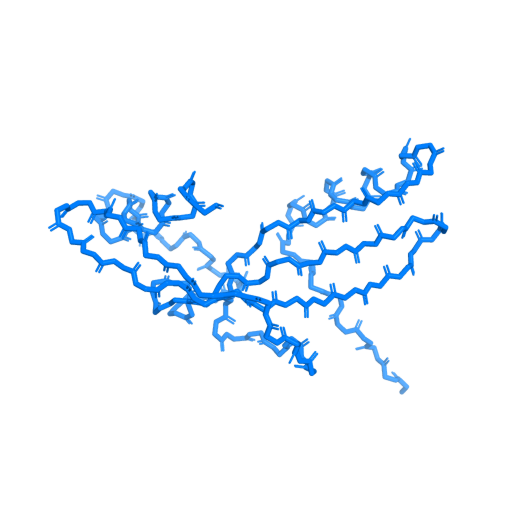 A 1 111 ? 5.000 1.436 9.452 1.00 89.31 111 GLN A C 1
ATOM 913 O O . GLN A 1 111 ? 5.868 0.694 9.909 1.00 89.31 111 GLN A O 1
ATOM 918 N N . CYS A 1 112 ? 4.481 1.299 8.229 1.00 85.12 112 CYS A N 1
ATOM 919 C CA . CYS A 1 112 ? 5.042 0.448 7.185 1.00 85.12 112 CYS A CA 1
ATOM 920 C C . CYS A 1 112 ? 6.147 1.208 6.447 1.00 85.12 112 CYS A C 1
ATOM 922 O O . CYS A 1 112 ? 7.174 0.572 6.136 1.00 85.12 112 CYS A O 1
#

Radius of gyration: 15.06 Å; Cα contacts (8 Å, |Δi|>4): 159; chains: 1; bounding box: 34×27×49 Å

Organism: NCBI:txid1333877

pLDDT: mean 83.32, std 15.48, range [28.75, 97.88]

Foldseek 3Di:
DDDPPPPQLPPVSVVVVVCLVPPPAEEAEDEDEDAQADDPDDWAWDDWDWDDFPNDIFIWTWTWDWDDDPNYIYIYTYTDGPLRHPHDSVCSPDPPCPPVSNVRSVVVSVVD

Nearest PDB structures (foldseek):
  1ks5-assembly1_A  TM=5.733E-01  e=1.457E+00  Aspergillus niger
  5mwc-assembly2_A  TM=5.993E-01  e=1.551E+00  synthetic construct
  7z7p-assembly4_D  TM=5.855E-01  e=3.698E+00  Branchiostoma lanceolatum
  6fu4-assembly2_B  TM=4.475E-01  e=2.885E+00  Pseudomonas aeruginosa PAO1
  7x8e-assembly3_D-3  TM=3.960E-01  e=5.368E+00  Pseudomonas fluorescens

Mean predicted aligned error: 6.92 Å

Sequence (112 aa):
DNSKKYISAGGLGKVEDQMLREHPQGTLSLAHPMFGDVDYGPLDEFMDFEIFVDGKEHKVKVYTMESEVNQIKRVWYLLSHDLFTERSKKAPYPSPMTKIRNLRYFSLWNQC

Solvent-accessible surface area (backbone atoms only — not comparable to full-atom values): 6798 Å² total; per-residue (Å²): 132,86,76,79,77,71,90,58,65,59,73,60,30,53,50,47,58,46,47,62,70,68,53,93,64,52,76,51,77,44,79,42,71,34,33,60,76,59,87,80,73,88,69,44,84,69,52,74,49,76,46,79,51,96,93,35,84,41,72,38,39,29,31,36,48,77,50,76,53,92,78,24,41,36,38,39,38,36,36,42,37,70,76,32,34,79,24,33,81,90,46,74,77,62,84,65,72,84,40,64,70,51,48,50,42,52,56,47,59,76,73,108